Protein AF-A0ABD2MMN5-F1 (afdb_monomer_lite)

Foldseek 3Di:
DQVVVLVVLCVVVVHDPPDDSVNSCVVVVHDRVVVVQLVVLLVVLVVCVFVVVVVVLVVLVVVLPPPPVCPPHPDRSNNVSNVVVVVQCVVDPPCPVPGPDRPDDPPDPDDDDDD

Sequence (115 aa):
MDRVQYQGIRTVLGYMKSTPIVTILAGSGEMPLSKRRKWLASKMITKLFSTNNQKWIEKVEELARFHGFWNNKIIPPYLAAMGKLKNYVQDKIDMSRIIKCYQVELETHFQKISY

Structure (mmCIF, N/CA/C/O backbone):
data_AF-A0ABD2MMN5-F1
#
_entry.id   AF-A0ABD2MMN5-F1
#
loop_
_atom_site.group_PDB
_atom_site.id
_atom_site.type_symbol
_atom_site.label_atom_id
_atom_site.label_alt_id
_atom_site.label_comp_id
_atom_site.label_asym_id
_atom_site.label_entity_id
_atom_site.label_seq_id
_atom_site.pdbx_PDB_ins_code
_atom_site.Cartn_x
_atom_site.Cartn_y
_atom_site.Cartn_z
_atom_site.occupancy
_atom_site.B_iso_or_equiv
_atom_site.auth_seq_id
_atom_site.auth_comp_id
_atom_site.auth_asym_id
_atom_site.auth_atom_id
_atom_site.pdbx_PDB_model_num
ATOM 1 N N . MET A 1 1 ? -1.305 6.177 -12.262 1.00 75.44 1 MET A N 1
ATOM 2 C CA . MET A 1 1 ? -0.208 6.560 -11.346 1.00 75.44 1 MET A CA 1
ATOM 3 C C . MET A 1 1 ? 1.015 5.669 -11.508 1.00 75.44 1 MET A C 1
ATOM 5 O O . MET A 1 1 ? 2.031 6.178 -11.950 1.00 75.44 1 MET A O 1
ATOM 9 N N . ASP A 1 2 ? 0.928 4.359 -11.256 1.00 85.81 2 ASP A N 1
ATOM 10 C CA . ASP A 1 2 ? 2.117 3.481 -11.247 1.00 85.81 2 ASP A CA 1
ATOM 11 C C . ASP A 1 2 ? 2.888 3.473 -12.584 1.00 85.81 2 ASP A C 1
ATOM 13 O O . ASP A 1 2 ? 4.103 3.642 -12.602 1.00 85.81 2 ASP A O 1
ATOM 17 N N . ARG A 1 3 ? 2.173 3.427 -13.718 1.00 89.12 3 ARG A N 1
ATOM 18 C CA . ARG A 1 3 ? 2.775 3.530 -15.064 1.00 89.12 3 ARG A CA 1
ATOM 19 C C . ARG A 1 3 ? 3.538 4.839 -15.299 1.00 89.12 3 ARG A C 1
ATOM 21 O O . ARG A 1 3 ? 4.567 4.821 -15.962 1.00 89.12 3 ARG A O 1
ATOM 28 N N . VAL A 1 4 ? 3.042 5.952 -14.755 1.00 92.00 4 VAL A N 1
ATOM 29 C CA . VAL A 1 4 ? 3.660 7.277 -14.923 1.00 92.00 4 VAL A CA 1
ATOM 30 C C . VAL A 1 4 ? 4.981 7.336 -14.164 1.00 92.00 4 VAL A C 1
ATOM 32 O O . VAL A 1 4 ? 5.978 7.759 -14.736 1.00 92.00 4 VAL A O 1
ATOM 35 N N . GLN A 1 5 ? 5.023 6.830 -12.924 1.00 91.00 5 GLN A N 1
ATOM 36 C CA . GLN A 1 5 ? 6.281 6.741 -12.179 1.00 91.00 5 GLN A CA 1
ATOM 37 C C . GLN A 1 5 ? 7.294 5.857 -12.906 1.00 91.00 5 GLN A C 1
ATOM 39 O O . GLN A 1 5 ? 8.439 6.262 -13.062 1.00 91.00 5 GLN A O 1
ATOM 44 N N . TYR A 1 6 ? 6.893 4.672 -13.376 1.00 92.94 6 TYR A N 1
ATOM 45 C CA . TYR A 1 6 ? 7.825 3.782 -14.074 1.00 92.94 6 TYR A CA 1
ATOM 46 C C . TYR A 1 6 ? 8.369 4.414 -15.352 1.00 92.94 6 TYR A C 1
ATOM 48 O O . TYR A 1 6 ? 9.556 4.283 -15.632 1.00 92.94 6 TYR A O 1
ATOM 56 N N . GLN A 1 7 ? 7.533 5.136 -16.101 1.00 93.44 7 GLN A N 1
ATOM 57 C CA . GLN A 1 7 ? 7.995 5.860 -17.278 1.00 93.44 7 GLN A CA 1
ATOM 58 C C . GLN A 1 7 ? 8.937 7.012 -16.907 1.00 93.44 7 GLN A C 1
ATOM 60 O O . GLN A 1 7 ? 9.951 7.184 -17.570 1.00 93.44 7 GLN A O 1
ATOM 65 N N . GLY A 1 8 ? 8.656 7.745 -15.826 1.00 93.69 8 GLY A N 1
ATOM 66 C CA . GLY A 1 8 ? 9.551 8.785 -15.318 1.00 93.69 8 GLY A CA 1
ATOM 67 C C . GLY A 1 8 ? 10.920 8.231 -14.923 1.00 93.69 8 GLY A C 1
ATOM 68 O O . GLY A 1 8 ? 11.938 8.743 -15.377 1.00 93.69 8 GLY A O 1
ATOM 69 N N . ILE A 1 9 ? 10.953 7.133 -14.159 1.00 93.62 9 ILE A N 1
ATOM 70 C CA . ILE A 1 9 ? 12.208 6.473 -13.768 1.00 93.62 9 ILE A CA 1
ATOM 71 C C . ILE A 1 9 ? 12.970 5.996 -15.009 1.00 93.62 9 ILE A C 1
ATOM 73 O O . ILE A 1 9 ? 14.181 6.178 -15.085 1.00 93.62 9 ILE A O 1
ATOM 77 N N . ARG A 1 10 ? 12.272 5.433 -16.006 1.00 94.56 10 ARG A N 1
ATOM 78 C CA . ARG A 1 10 ? 12.901 5.028 -17.271 1.00 94.56 10 ARG A CA 1
ATOM 79 C C . ARG A 1 10 ? 13.581 6.194 -17.971 1.00 94.56 10 ARG A C 1
ATOM 81 O O . ARG A 1 10 ? 14.728 6.052 -18.371 1.00 94.56 10 ARG A O 1
ATOM 88 N N . THR A 1 11 ? 12.892 7.325 -18.095 1.00 94.62 11 THR A N 1
ATOM 89 C CA . THR A 1 11 ? 13.438 8.513 -18.755 1.00 94.62 11 THR A CA 1
ATOM 90 C C . THR A 1 11 ? 14.657 9.058 -18.013 1.00 94.62 11 THR A C 1
ATOM 92 O O . THR A 1 11 ? 15.664 9.348 -18.646 1.00 94.62 11 THR A O 1
ATOM 95 N N . VAL A 1 12 ? 14.592 9.161 -16.682 1.00 95.25 12 VAL A N 1
ATOM 96 C CA . VAL A 1 12 ? 15.677 9.732 -15.863 1.00 95.25 12 VAL A CA 1
ATOM 97 C C . VAL A 1 12 ? 16.915 8.834 -15.836 1.00 95.25 12 VAL A C 1
ATOM 99 O O . VAL A 1 12 ? 18.031 9.337 -15.891 1.00 95.25 12 VAL A O 1
ATOM 102 N N . LEU A 1 13 ? 16.731 7.513 -15.764 1.00 94.56 13 LEU A N 1
ATOM 103 C CA . LEU A 1 13 ? 17.833 6.548 -15.666 1.00 94.56 13 LEU A CA 1
ATOM 104 C C . LEU A 1 13 ? 18.277 5.971 -17.018 1.00 94.56 13 LEU A C 1
ATOM 106 O O . LEU A 1 13 ? 19.136 5.096 -17.055 1.00 94.56 13 LEU A O 1
ATOM 110 N N . GLY A 1 14 ? 17.693 6.430 -18.128 1.00 94.94 14 GLY A N 1
ATOM 111 C CA . GLY A 1 14 ? 18.056 5.969 -19.470 1.00 94.94 14 GLY A CA 1
ATOM 112 C C . GLY A 1 14 ? 17.665 4.516 -19.768 1.00 94.94 14 GLY A C 1
ATOM 113 O O . GLY A 1 14 ? 18.293 3.868 -20.603 1.00 94.94 14 GLY A O 1
ATOM 114 N N . TYR A 1 15 ? 16.635 3.975 -19.108 1.00 95.94 15 TYR A N 1
ATOM 115 C CA . TYR A 1 15 ? 16.168 2.614 -19.381 1.00 95.94 15 TYR A CA 1
ATOM 116 C C . TYR A 1 15 ? 15.336 2.529 -20.661 1.00 95.94 15 TYR A C 1
ATOM 118 O O . TYR A 1 15 ? 14.500 3.385 -20.960 1.00 95.94 15 TYR A O 1
ATOM 126 N N . MET A 1 16 ? 15.488 1.415 -21.377 1.00 95.12 16 MET A N 1
ATOM 127 C CA . MET A 1 16 ? 14.696 1.123 -22.566 1.00 95.12 16 MET A CA 1
ATOM 128 C C . MET A 1 16 ? 13.231 0.843 -22.212 1.00 95.12 16 MET A C 1
ATOM 130 O O . MET A 1 16 ? 12.881 0.376 -21.125 1.00 95.12 16 MET A O 1
ATOM 134 N N . LYS A 1 17 ? 12.337 1.044 -23.187 1.00 90.81 17 LYS A N 1
ATOM 135 C CA . LYS A 1 17 ? 10.911 0.712 -23.031 1.00 90.81 17 LYS A CA 1
ATOM 136 C C . LYS A 1 17 ? 10.679 -0.784 -22.759 1.00 90.81 17 LYS A C 1
ATOM 138 O O . LYS A 1 17 ? 9.696 -1.132 -22.100 1.00 90.81 17 LYS A O 1
ATOM 143 N N . SER A 1 18 ? 11.572 -1.646 -23.242 1.00 93.69 18 SER A N 1
ATOM 144 C CA . SER A 1 18 ? 11.563 -3.096 -23.022 1.00 93.69 18 SER A CA 1
ATOM 145 C C . SER A 1 18 ? 12.092 -3.511 -21.646 1.00 93.69 18 SER A C 1
ATOM 147 O O . SER A 1 18 ? 11.837 -4.637 -21.229 1.00 93.69 18 SER A O 1
ATOM 149 N N . THR A 1 19 ? 12.785 -2.628 -20.914 1.00 94.62 19 THR A N 1
ATOM 150 C CA . THR A 1 19 ? 13.382 -2.982 -19.622 1.00 94.62 19 THR A CA 1
ATOM 151 C C . THR A 1 19 ? 12.292 -3.373 -18.614 1.00 94.62 19 THR A C 1
ATOM 153 O O . THR A 1 19 ? 11.359 -2.589 -18.391 1.00 94.62 19 THR A O 1
ATOM 156 N N . PRO A 1 20 ? 12.374 -4.554 -17.976 1.00 94.31 20 PRO A N 1
ATOM 157 C CA . PRO A 1 20 ? 11.379 -4.993 -17.002 1.00 94.31 20 PRO A CA 1
ATOM 158 C C . PRO A 1 20 ? 11.235 -4.028 -15.816 1.00 94.31 20 PRO A C 1
ATOM 160 O O . PRO A 1 20 ? 12.212 -3.451 -15.340 1.00 94.31 20 PRO A O 1
ATOM 163 N N . ILE A 1 21 ? 10.012 -3.889 -15.286 1.00 91.88 21 ILE A N 1
ATOM 164 C CA . ILE A 1 21 ? 9.712 -3.002 -14.140 1.00 91.88 21 ILE A CA 1
ATOM 165 C C . ILE A 1 21 ? 10.541 -3.382 -12.908 1.00 91.88 21 ILE A C 1
ATOM 167 O O . ILE A 1 21 ? 10.995 -2.502 -12.183 1.00 91.88 21 ILE A O 1
ATOM 171 N N . VAL A 1 22 ? 10.763 -4.679 -12.681 1.00 91.88 22 VAL A N 1
ATOM 172 C CA . VAL A 1 22 ? 11.562 -5.169 -11.548 1.00 91.88 22 VAL A CA 1
ATOM 173 C C . VAL A 1 22 ? 12.998 -4.652 -11.631 1.00 91.88 22 VAL A C 1
ATOM 175 O O . VAL A 1 22 ? 13.506 -4.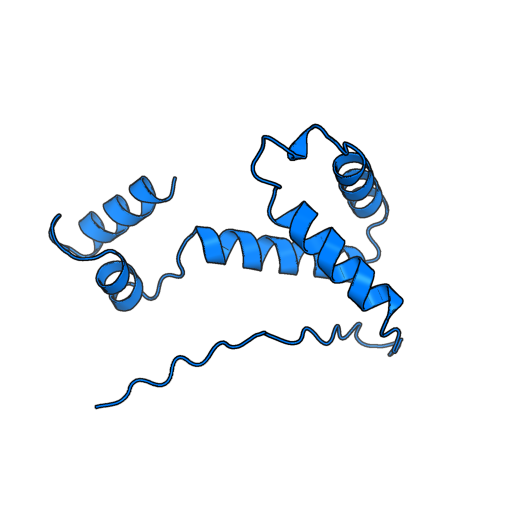132 -10.645 1.00 91.88 22 VAL A O 1
ATOM 178 N N . THR A 1 23 ? 13.614 -4.707 -12.814 1.00 93.94 23 THR A N 1
ATOM 179 C CA . THR A 1 23 ? 14.961 -4.174 -13.059 1.00 93.94 23 THR A CA 1
ATOM 180 C C . THR A 1 23 ? 15.011 -2.663 -12.857 1.00 93.94 23 THR A C 1
ATOM 182 O O . THR A 1 23 ? 15.926 -2.168 -12.211 1.00 93.94 23 THR A O 1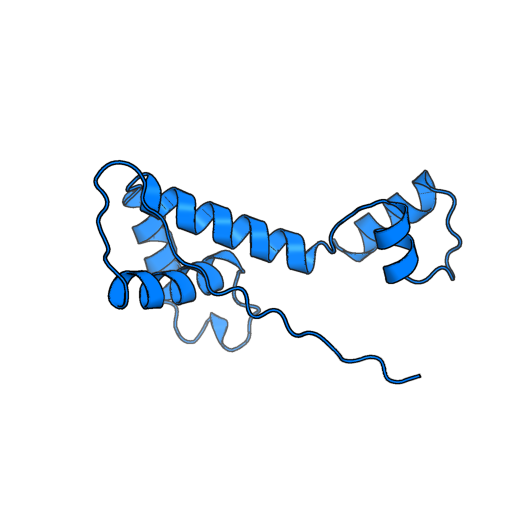
ATOM 185 N N . ILE A 1 24 ? 14.001 -1.939 -13.352 1.00 94.25 24 ILE A N 1
ATOM 186 C CA . ILE A 1 24 ? 13.906 -0.479 -13.200 1.00 94.25 24 ILE A CA 1
ATOM 187 C C . ILE A 1 24 ? 13.860 -0.086 -11.725 1.00 94.25 24 ILE A C 1
ATOM 189 O O . ILE A 1 24 ? 14.585 0.807 -11.305 1.00 94.25 24 ILE A O 1
ATOM 193 N N . LEU A 1 25 ? 13.023 -0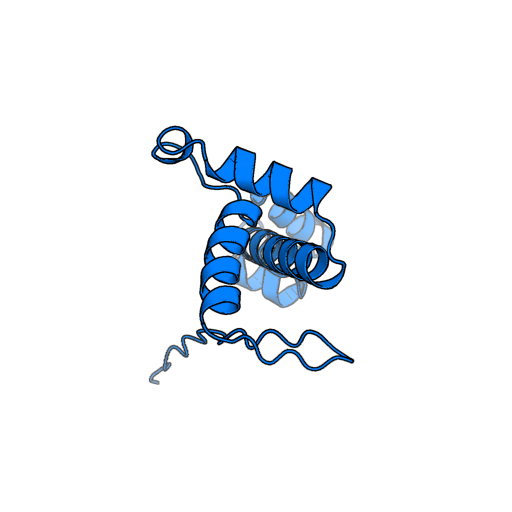.767 -10.941 1.00 93.94 25 LEU A N 1
ATOM 194 C CA . LEU A 1 25 ? 12.868 -0.489 -9.516 1.00 93.94 25 LEU A CA 1
ATOM 195 C C . LEU A 1 25 ? 14.098 -0.893 -8.702 1.00 93.94 25 LEU A C 1
ATOM 197 O O . LEU A 1 25 ? 14.473 -0.171 -7.784 1.00 93.94 25 LEU A O 1
ATOM 201 N N . ALA A 1 26 ? 14.737 -2.015 -9.046 1.00 92.88 26 ALA A N 1
ATOM 202 C CA . ALA A 1 26 ? 15.969 -2.452 -8.400 1.00 92.88 26 ALA A CA 1
ATOM 203 C C . ALA A 1 26 ? 17.118 -1.471 -8.666 1.00 92.88 26 ALA A C 1
ATOM 205 O O . ALA A 1 26 ? 17.791 -1.052 -7.729 1.00 92.88 26 ALA A O 1
ATOM 206 N N . GLY A 1 27 ? 17.301 -1.057 -9.922 1.00 91.31 27 GLY A N 1
ATOM 207 C CA . GLY A 1 27 ? 18.356 -0.121 -10.300 1.00 91.31 27 GLY A CA 1
ATOM 208 C C . GLY A 1 27 ? 18.137 1.298 -9.777 1.00 91.31 27 GLY A C 1
ATOM 209 O O . GLY A 1 27 ? 19.104 1.990 -9.480 1.00 91.31 27 GLY A O 1
ATOM 210 N N . SER A 1 28 ? 16.883 1.722 -9.594 1.00 92.31 28 SER A N 1
ATOM 211 C CA . SER A 1 28 ? 16.569 3.016 -8.980 1.00 92.31 28 SER A CA 1
ATOM 212 C C . SER A 1 28 ? 16.508 2.981 -7.447 1.00 92.31 28 SER A C 1
ATOM 214 O O . SER A 1 28 ? 16.304 4.025 -6.838 1.00 92.31 28 SER A O 1
ATOM 216 N N . GLY A 1 29 ? 16.580 1.803 -6.815 1.00 91.56 29 GLY A N 1
ATOM 217 C CA . GLY A 1 29 ? 16.354 1.640 -5.373 1.00 91.56 29 GLY A CA 1
ATOM 218 C C . GLY A 1 29 ? 14.926 1.980 -4.911 1.00 91.56 29 GLY A C 1
ATOM 219 O O . GLY A 1 29 ? 14.686 2.210 -3.726 1.00 91.56 29 GLY A O 1
ATOM 220 N N . GLU A 1 30 ? 13.953 2.027 -5.827 1.00 90.81 30 GLU A N 1
ATOM 221 C CA . GLU A 1 30 ? 12.591 2.469 -5.522 1.00 90.81 30 GLU A CA 1
ATOM 222 C C . GLU A 1 30 ? 11.676 1.294 -5.162 1.00 90.81 30 GLU A C 1
ATOM 224 O O . GLU A 1 30 ? 11.623 0.264 -5.833 1.00 90.81 30 GLU A O 1
ATOM 229 N N . MET A 1 31 ? 10.846 1.476 -4.135 1.00 89.56 31 MET A N 1
ATOM 230 C CA . MET A 1 31 ? 9.799 0.511 -3.800 1.00 89.56 31 MET A CA 1
ATOM 231 C C . MET A 1 31 ? 8.614 0.639 -4.780 1.00 89.56 31 MET A C 1
ATOM 233 O O . MET A 1 31 ? 8.179 1.763 -5.054 1.00 89.56 31 MET A O 1
ATOM 237 N N . PRO A 1 32 ? 7.992 -0.476 -5.228 1.00 90.50 32 PRO A N 1
ATOM 238 C CA . PRO A 1 32 ? 6.749 -0.412 -5.989 1.00 90.50 32 PRO A CA 1
ATOM 239 C C . PRO A 1 32 ? 5.689 0.438 -5.280 1.00 90.50 32 PRO A C 1
ATOM 241 O O . PRO A 1 32 ? 5.407 0.235 -4.096 1.00 90.50 32 PRO A O 1
ATOM 244 N N . LEU A 1 33 ? 5.045 1.351 -6.010 1.00 89.38 33 LEU A N 1
ATOM 245 C CA . LEU A 1 33 ? 4.047 2.270 -5.453 1.00 89.38 33 LEU A CA 1
ATOM 246 C C . LEU A 1 33 ? 2.913 1.574 -4.698 1.00 89.38 33 LEU A C 1
ATOM 248 O O . LEU A 1 33 ? 2.454 2.070 -3.671 1.00 89.38 33 LEU A O 1
ATOM 252 N N . SER A 1 34 ? 2.469 0.413 -5.177 1.00 88.12 34 SER A N 1
ATOM 253 C CA . SER A 1 34 ? 1.454 -0.396 -4.503 1.00 88.12 34 SER A CA 1
ATOM 254 C C . SER A 1 34 ? 1.888 -0.817 -3.096 1.00 88.12 34 SER A C 1
ATOM 256 O O . SER A 1 34 ? 1.109 -0.685 -2.151 1.00 88.12 34 SER A O 1
ATOM 258 N N . LYS A 1 35 ? 3.143 -1.256 -2.933 1.00 89.25 35 LYS A N 1
ATOM 259 C CA . LYS A 1 35 ? 3.739 -1.588 -1.632 1.00 89.25 35 LYS A CA 1
ATOM 260 C C . LYS A 1 35 ? 3.959 -0.330 -0.792 1.00 89.25 35 LYS A C 1
ATOM 262 O O . LYS A 1 35 ? 3.598 -0.318 0.382 1.00 89.25 35 LYS A O 1
ATOM 267 N N . ARG A 1 36 ? 4.433 0.760 -1.407 1.00 90.81 36 ARG A N 1
ATOM 268 C CA . ARG A 1 36 ? 4.632 2.057 -0.741 1.00 90.81 36 ARG A CA 1
ATOM 269 C C . ARG A 1 36 ? 3.347 2.603 -0.130 1.00 90.81 36 ARG A C 1
ATOM 271 O O . ARG A 1 36 ? 3.355 2.998 1.031 1.00 90.81 36 ARG A O 1
ATOM 278 N N . ARG A 1 37 ? 2.232 2.575 -0.868 1.00 92.50 37 ARG A N 1
ATOM 279 C CA . ARG A 1 37 ? 0.915 3.005 -0.369 1.00 92.50 37 ARG A CA 1
ATOM 280 C C . ARG A 1 37 ? 0.463 2.179 0.834 1.00 92.50 37 ARG A C 1
ATOM 282 O O . ARG A 1 37 ? -0.024 2.755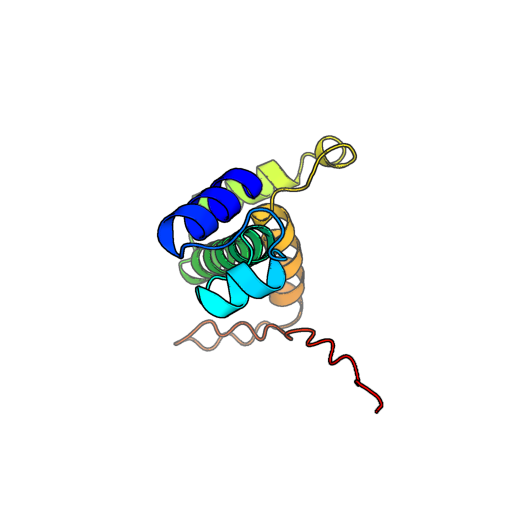 1.799 1.00 92.50 37 ARG A O 1
ATOM 289 N N . LYS A 1 38 ? 0.649 0.854 0.795 1.00 91.81 38 LYS A N 1
ATOM 290 C CA . LYS A 1 38 ? 0.328 -0.034 1.926 1.00 91.81 38 LYS A CA 1
ATOM 291 C C . LYS A 1 38 ? 1.182 0.290 3.152 1.00 91.81 38 LYS A C 1
ATOM 293 O O . LYS A 1 38 ? 0.635 0.467 4.232 1.00 91.81 38 LYS A O 1
ATOM 298 N N . TRP A 1 39 ? 2.493 0.440 2.973 1.00 91.00 39 TRP A N 1
ATOM 299 C CA . TRP A 1 39 ? 3.407 0.771 4.067 1.00 91.00 39 TRP A CA 1
ATOM 300 C C . TRP A 1 39 ? 3.093 2.130 4.705 1.00 91.00 39 TRP A C 1
ATOM 302 O O . TRP A 1 39 ? 2.981 2.230 5.926 1.00 91.00 39 TRP A O 1
ATOM 312 N N . LEU A 1 40 ? 2.884 3.168 3.886 1.00 92.44 40 LEU A N 1
ATOM 313 C CA . LEU A 1 40 ? 2.509 4.501 4.367 1.00 92.44 40 LEU A CA 1
ATOM 314 C C . LEU A 1 40 ? 1.176 4.478 5.114 1.00 92.44 40 LEU A C 1
ATOM 316 O O . LEU A 1 40 ? 1.055 5.106 6.162 1.00 92.44 40 LEU A O 1
ATOM 320 N N . ALA A 1 41 ? 0.198 3.734 4.600 1.00 92.88 41 ALA A N 1
ATOM 321 C CA . ALA A 1 41 ? -1.092 3.571 5.249 1.00 92.88 41 ALA A CA 1
ATOM 322 C C . ALA A 1 41 ? -0.966 2.897 6.621 1.00 92.88 41 ALA A C 1
ATOM 324 O O . ALA A 1 41 ? -1.486 3.428 7.599 1.00 92.88 41 ALA A O 1
ATOM 325 N N . SER A 1 42 ? -0.222 1.793 6.726 1.00 89.44 42 SER A N 1
ATOM 326 C CA . SER A 1 42 ? 0.062 1.154 8.016 1.00 89.44 42 SER A CA 1
ATOM 327 C C . SER A 1 42 ? 0.749 2.116 8.980 1.00 89.44 42 SER A C 1
ATOM 329 O O . SER A 1 42 ? 0.272 2.301 10.095 1.00 89.44 42 SER A O 1
ATOM 331 N N . LYS A 1 43 ? 1.801 2.814 8.535 1.00 88.56 43 LYS A N 1
ATOM 332 C CA . LYS A 1 43 ? 2.529 3.785 9.362 1.00 88.56 43 LYS A CA 1
ATOM 333 C C . LYS A 1 43 ? 1.632 4.928 9.847 1.00 88.56 43 LYS A C 1
ATOM 335 O O . LYS A 1 43 ? 1.735 5.335 11.002 1.00 88.56 43 LYS A O 1
ATOM 340 N N . MET A 1 44 ? 0.753 5.437 8.982 1.00 90.75 44 MET A N 1
ATOM 341 C CA . MET A 1 44 ? -0.225 6.468 9.331 1.00 90.75 44 MET A CA 1
ATOM 342 C C . MET A 1 44 ? -1.177 5.971 10.417 1.00 90.75 44 MET A C 1
ATOM 344 O O . MET A 1 44 ? -1.305 6.629 11.445 1.00 90.75 44 MET A O 1
ATOM 348 N N . ILE A 1 45 ? -1.808 4.812 10.212 1.00 89.38 45 ILE A N 1
ATOM 349 C CA . ILE A 1 45 ? -2.750 4.236 11.174 1.00 89.38 45 ILE A CA 1
ATOM 350 C C . ILE A 1 45 ? -2.054 3.996 12.518 1.00 89.38 45 ILE A C 1
ATOM 352 O O . ILE A 1 45 ? -2.512 4.505 13.535 1.00 89.38 45 ILE A O 1
ATOM 356 N N . THR A 1 46 ? -0.888 3.349 12.534 1.00 85.69 46 THR A N 1
ATOM 357 C CA . THR A 1 46 ? -0.104 3.144 13.763 1.00 85.69 46 THR A CA 1
ATOM 358 C C . THR A 1 46 ? 0.214 4.459 14.475 1.00 85.69 46 THR A C 1
ATOM 360 O O . THR A 1 46 ? 0.093 4.545 15.698 1.00 85.69 46 THR A O 1
ATOM 363 N N . LYS A 1 47 ? 0.579 5.512 13.730 1.00 85.19 47 LYS A N 1
ATOM 364 C CA . LYS A 1 47 ? 0.824 6.838 14.309 1.00 85.19 47 LYS A CA 1
ATOM 365 C C . LYS A 1 47 ? -0.439 7.411 14.950 1.00 85.19 47 LYS A C 1
ATOM 367 O O . LYS A 1 47 ? -0.343 7.895 16.071 1.00 85.19 47 LYS A O 1
ATOM 372 N N . LEU A 1 48 ? -1.597 7.313 14.291 1.00 86.19 48 LEU A N 1
ATOM 373 C CA . LEU A 1 48 ? -2.875 7.801 14.826 1.00 86.19 48 LEU A CA 1
ATOM 374 C C . LEU A 1 48 ? -3.223 7.149 16.171 1.00 86.19 48 LEU A C 1
ATOM 376 O O . LEU A 1 48 ? -3.544 7.867 17.119 1.00 86.19 48 LEU A O 1
ATOM 380 N N . PHE A 1 49 ? -3.085 5.823 16.277 1.00 81.88 49 PHE A N 1
ATOM 381 C CA . PHE A 1 49 ? -3.293 5.094 17.536 1.00 81.88 49 PHE A CA 1
ATOM 382 C C . PHE A 1 49 ? -2.231 5.422 18.590 1.00 81.88 49 PHE A C 1
ATOM 384 O O . PHE A 1 49 ? -2.532 5.523 19.783 1.00 81.88 49 PHE A O 1
ATOM 391 N N . SER A 1 50 ? -0.978 5.622 18.172 1.00 80.44 50 SER A N 1
ATOM 392 C CA . SER A 1 50 ? 0.095 6.003 19.090 1.00 80.44 50 SER A CA 1
ATOM 393 C C . SER A 1 50 ? -0.179 7.365 19.736 1.00 80.44 50 SER A C 1
ATOM 395 O O . SER A 1 50 ? -0.210 7.467 20.963 1.00 80.44 50 SER A O 1
ATOM 397 N N . THR A 1 51 ? -0.520 8.369 18.922 1.00 83.31 51 THR A N 1
ATOM 398 C CA . THR A 1 51 ? -0.828 9.740 19.361 1.00 83.31 51 THR A CA 1
ATOM 399 C C . THR A 1 51 ? -2.231 9.918 19.948 1.00 83.31 51 THR A C 1
ATOM 401 O O . THR A 1 51 ? -2.609 11.043 20.252 1.00 83.31 51 THR A O 1
ATOM 404 N N . ASN A 1 52 ? -3.023 8.846 20.063 1.00 79.56 52 ASN A N 1
ATOM 405 C CA . ASN A 1 52 ? -4.413 8.877 20.529 1.00 79.56 52 ASN A CA 1
ATOM 406 C C . ASN A 1 52 ? -5.292 9.912 19.793 1.00 79.56 52 ASN A C 1
ATOM 408 O O . ASN A 1 52 ? -6.073 10.643 20.399 1.00 79.56 52 ASN A O 1
ATOM 412 N N . ASN A 1 53 ? -5.137 10.013 18.469 1.00 83.88 53 ASN A N 1
ATOM 413 C CA . ASN A 1 53 ? -5.849 11.010 17.671 1.00 83.88 53 ASN A CA 1
ATOM 414 C C . ASN A 1 53 ? -7.272 10.534 17.337 1.00 83.88 53 ASN A C 1
ATOM 416 O O . ASN A 1 53 ? -7.555 10.083 16.224 1.00 83.88 53 ASN A O 1
ATOM 420 N N . GLN A 1 54 ? -8.149 10.627 18.335 1.00 83.69 54 GLN A N 1
ATOM 421 C CA . GLN A 1 54 ? -9.506 10.075 18.333 1.00 83.69 54 GLN A CA 1
ATOM 422 C C . GLN A 1 54 ? -10.350 10.565 17.151 1.00 83.69 54 GLN A C 1
ATOM 424 O O . GLN A 1 54 ? -10.922 9.753 16.433 1.00 83.69 54 GLN A O 1
ATOM 429 N N . LYS A 1 55 ? -10.301 11.867 16.841 1.00 90.31 55 LYS A N 1
ATOM 430 C CA . LYS A 1 55 ? -11.049 12.470 15.724 1.00 90.31 55 LYS A CA 1
ATOM 431 C C . LYS A 1 55 ? -10.759 11.805 14.374 1.00 90.31 55 LYS A C 1
ATOM 433 O O . LYS A 1 55 ? -11.650 11.654 13.542 1.00 90.31 55 LYS A O 1
ATOM 438 N N . TRP A 1 56 ? -9.500 11.454 14.116 1.00 87.38 56 TRP A N 1
ATOM 439 C CA . TRP A 1 56 ? -9.125 10.781 12.871 1.00 87.38 56 TRP A CA 1
ATOM 440 C C . TRP A 1 56 ? -9.439 9.291 12.907 1.00 87.38 56 TRP A C 1
ATOM 442 O O . TRP A 1 56 ? -9.843 8.747 11.883 1.00 87.38 56 TRP A O 1
ATOM 452 N N . ILE A 1 57 ? -9.281 8.645 14.062 1.00 87.12 57 ILE A N 1
ATOM 453 C CA . ILE A 1 57 ? -9.648 7.238 14.245 1.00 87.12 57 ILE A CA 1
ATOM 454 C C . ILE A 1 57 ? -11.147 7.057 13.977 1.00 87.12 57 ILE A C 1
ATOM 456 O O . ILE A 1 57 ? -11.500 6.264 13.110 1.00 87.12 57 ILE A O 1
ATOM 460 N N . GLU A 1 58 ? -12.006 7.863 14.600 1.00 89.81 58 GLU A N 1
ATOM 461 C CA . GLU A 1 58 ? -13.466 7.822 14.436 1.00 89.81 58 GLU A CA 1
ATOM 462 C C . GLU A 1 58 ? -13.899 8.000 12.978 1.00 89.81 58 GLU A C 1
ATOM 464 O O . GLU A 1 58 ? -14.729 7.243 12.480 1.00 89.81 58 GLU A O 1
ATOM 469 N N . LYS A 1 59 ? -13.292 8.946 12.249 1.00 90.50 59 LYS A N 1
ATOM 470 C CA . LYS A 1 59 ? -13.566 9.137 10.815 1.00 90.50 59 LYS A CA 1
ATOM 471 C C . LYS A 1 59 ? -13.181 7.923 9.978 1.00 90.50 59 LYS A C 1
ATOM 473 O O . LYS A 1 59 ? -13.889 7.546 9.048 1.00 90.50 59 LYS A O 1
ATOM 478 N N . VAL A 1 60 ? -12.035 7.315 10.273 1.00 88.56 60 VAL A N 1
ATOM 479 C CA . VAL A 1 60 ? -11.587 6.113 9.560 1.00 88.56 60 VAL A CA 1
ATOM 480 C C . VAL A 1 60 ? -12.506 4.929 9.885 1.00 88.56 60 VAL A C 1
ATOM 482 O O . VAL A 1 60 ? -12.805 4.128 9.002 1.00 88.56 60 VAL A O 1
ATOM 485 N N . GLU A 1 61 ? -13.011 4.840 11.113 1.00 88.00 61 GLU A N 1
ATOM 486 C CA . GLU A 1 61 ? -14.000 3.839 11.524 1.00 88.00 61 GLU A CA 1
ATOM 487 C C . GLU A 1 61 ? -15.374 4.055 10.890 1.00 88.00 61 GLU A C 1
ATOM 489 O O . GLU A 1 61 ? -16.023 3.097 10.480 1.00 88.00 61 GLU A O 1
ATOM 494 N N . GLU A 1 62 ? -15.823 5.301 10.769 1.00 90.88 62 GLU A N 1
ATOM 495 C CA . GLU A 1 62 ? -17.025 5.662 10.019 1.00 90.88 62 GLU A CA 1
ATOM 496 C C . GLU A 1 62 ? -16.922 5.194 8.564 1.00 90.88 62 GLU A C 1
ATOM 498 O O . GLU A 1 62 ? -17.803 4.492 8.076 1.00 90.88 62 GLU A O 1
ATOM 503 N N . LEU A 1 63 ? -15.796 5.464 7.900 1.00 88.88 63 LEU A N 1
ATOM 504 C CA . LEU A 1 63 ? -15.548 4.991 6.536 1.00 88.88 63 LEU A CA 1
ATOM 505 C C . LEU A 1 63 ? -15.499 3.457 6.428 1.00 88.88 63 LEU A C 1
ATOM 507 O O . LEU A 1 63 ? -15.910 2.890 5.411 1.00 88.88 63 LEU A O 1
ATOM 511 N N . ALA A 1 64 ? -15.013 2.778 7.469 1.00 85.94 64 ALA A N 1
ATOM 512 C CA . ALA A 1 64 ? -14.987 1.321 7.527 1.00 85.94 64 ALA A CA 1
ATOM 513 C C . ALA A 1 64 ? -16.392 0.705 7.671 1.00 85.94 64 ALA A C 1
ATOM 515 O O . ALA A 1 64 ? -16.604 -0.409 7.194 1.00 85.94 64 ALA A O 1
ATOM 516 N N . ARG A 1 65 ? -17.348 1.430 8.276 1.00 85.12 65 ARG A N 1
ATOM 517 C CA . ARG A 1 65 ? -18.734 0.977 8.507 1.00 85.12 65 ARG A CA 1
ATOM 518 C C . ARG A 1 65 ? -19.597 0.894 7.251 1.00 85.12 65 ARG A C 1
ATOM 520 O O . ARG A 1 65 ? -20.663 0.287 7.294 1.00 85.12 65 ARG A O 1
ATOM 527 N N . PHE A 1 66 ? -19.147 1.438 6.121 1.00 85.12 66 PHE A N 1
ATOM 528 C CA . PHE A 1 66 ? -19.823 1.286 4.827 1.00 85.12 66 PHE A CA 1
ATOM 529 C C . PHE A 1 66 ? -19.618 -0.126 4.242 1.00 85.12 66 PHE A C 1
ATOM 531 O O . PHE A 1 66 ? -19.075 -0.312 3.148 1.00 85.12 66 PHE A O 1
ATOM 538 N N . HIS A 1 67 ? -20.047 -1.138 4.997 1.00 65.69 67 HIS A N 1
ATOM 539 C CA . HIS A 1 67 ? -20.075 -2.540 4.602 1.00 65.69 67 HIS A CA 1
ATOM 540 C C . HIS A 1 67 ? -20.992 -2.679 3.373 1.00 65.69 67 HIS A C 1
ATOM 542 O O . HIS A 1 67 ? -22.123 -2.203 3.380 1.00 65.69 67 HIS A O 1
ATOM 548 N N . GLY A 1 68 ? -20.488 -3.244 2.272 1.00 74.19 68 GLY A N 1
ATOM 549 C CA . GLY A 1 68 ? -21.203 -3.310 0.988 1.00 74.19 68 GLY A CA 1
ATOM 550 C C . GLY A 1 68 ? -20.679 -2.345 -0.078 1.00 74.19 68 GLY A C 1
ATOM 551 O O . GLY A 1 68 ? -20.428 -2.773 -1.204 1.00 74.19 68 GLY A O 1
ATOM 552 N N . PHE A 1 69 ? -20.401 -1.080 0.266 1.00 86.12 69 PHE A N 1
ATOM 553 C CA . PHE A 1 69 ? -19.823 -0.114 -0.689 1.00 86.12 69 PHE A CA 1
ATOM 554 C C . PHE A 1 69 ? -18.459 -0.579 -1.213 1.00 86.12 69 PHE A C 1
ATOM 556 O O . PHE A 1 69 ? -18.125 -0.399 -2.387 1.00 86.12 69 PHE A O 1
ATOM 563 N N . TRP A 1 70 ? -17.679 -1.200 -0.329 1.00 86.12 70 TRP A N 1
ATOM 564 C CA . TRP A 1 70 ? -16.342 -1.690 -0.633 1.00 86.12 70 TRP A CA 1
ATOM 565 C C . TRP A 1 70 ? -16.317 -3.069 -1.301 1.00 86.12 70 TRP A C 1
ATOM 567 O O . TRP A 1 70 ? -15.272 -3.446 -1.812 1.00 86.12 70 TRP A O 1
ATOM 577 N N . ASN A 1 71 ? -17.430 -3.811 -1.359 1.00 83.19 71 ASN A N 1
ATOM 578 C CA . ASN A 1 71 ? -17.435 -5.175 -1.914 1.00 83.19 71 ASN A CA 1
ATOM 579 C C . ASN A 1 71 ? -17.047 -5.193 -3.400 1.00 83.19 71 ASN A C 1
ATOM 581 O O . ASN A 1 71 ? -16.361 -6.100 -3.857 1.00 83.19 71 ASN A O 1
ATOM 585 N N . ASN A 1 72 ? -17.435 -4.145 -4.129 1.00 86.25 72 ASN A N 1
ATOM 586 C CA . ASN A 1 72 ? -17.158 -3.990 -5.557 1.00 86.25 72 ASN A CA 1
ATOM 587 C C . ASN A 1 72 ? -16.036 -2.975 -5.836 1.00 86.25 72 ASN A C 1
ATOM 589 O O . ASN A 1 72 ? -15.846 -2.554 -6.977 1.00 86.25 72 ASN A O 1
ATOM 593 N N . LYS A 1 73 ? -15.314 -2.520 -4.802 1.00 86.81 73 LYS A N 1
ATOM 594 C CA . LYS A 1 73 ? -14.285 -1.478 -4.913 1.00 86.81 73 LYS A CA 1
ATOM 595 C C . LYS A 1 73 ? -12.991 -1.907 -4.240 1.00 86.81 73 LYS A C 1
ATOM 597 O O . LYS A 1 73 ? -12.968 -2.690 -3.301 1.00 86.81 73 LYS A O 1
ATOM 602 N N . ILE A 1 74 ? -11.879 -1.338 -4.696 1.00 85.12 74 ILE A N 1
ATOM 603 C CA . ILE A 1 74 ? -10.593 -1.541 -4.030 1.00 85.12 74 ILE A CA 1
ATOM 604 C C . ILE A 1 74 ? -10.658 -0.856 -2.665 1.00 85.12 74 ILE A C 1
ATOM 606 O O . ILE A 1 74 ? -10.757 0.370 -2.593 1.00 85.12 74 ILE A O 1
ATOM 610 N N . ILE A 1 75 ? -10.572 -1.648 -1.595 1.00 88.50 75 ILE A N 1
ATOM 611 C CA . ILE A 1 75 ? -10.500 -1.135 -0.227 1.00 88.50 75 ILE A CA 1
ATOM 612 C C . ILE A 1 75 ? -9.252 -0.243 -0.102 1.00 88.50 75 ILE A C 1
ATOM 614 O O . ILE A 1 75 ? -8.135 -0.698 -0.385 1.00 88.50 75 ILE A O 1
ATOM 618 N N . PRO A 1 76 ? -9.404 1.022 0.329 1.00 90.75 76 PRO A N 1
ATOM 619 C CA . PRO A 1 76 ? -8.281 1.905 0.577 1.00 90.75 76 PRO A CA 1
ATOM 620 C C . PRO A 1 76 ? -7.263 1.278 1.544 1.00 90.75 76 PRO A C 1
ATOM 622 O O . PRO A 1 76 ? -7.654 0.730 2.578 1.00 90.75 76 PRO A O 1
ATOM 625 N N . PRO A 1 77 ? -5.948 1.396 1.278 1.00 91.31 77 PRO A N 1
ATOM 626 C CA . PRO A 1 77 ? -4.923 0.741 2.092 1.00 91.31 77 PRO A CA 1
ATOM 627 C C . PRO A 1 77 ? -4.965 1.100 3.584 1.00 91.31 77 PRO A C 1
ATOM 629 O O . PRO A 1 77 ? -4.595 0.276 4.414 1.00 91.31 77 PRO A O 1
ATOM 632 N N . TYR A 1 78 ? -5.430 2.304 3.935 1.00 89.88 78 TYR A N 1
ATOM 633 C CA . TYR A 1 78 ? -5.563 2.740 5.328 1.00 89.88 78 TYR A CA 1
ATOM 634 C C . TYR A 1 78 ? -6.748 2.084 6.049 1.00 89.88 78 TYR A C 1
ATOM 636 O O . TYR A 1 78 ? -6.625 1.792 7.233 1.00 89.88 78 TYR A O 1
ATOM 644 N N . LEU A 1 79 ? -7.848 1.766 5.353 1.00 91.25 79 LEU A N 1
ATOM 645 C CA . LEU A 1 79 ? -8.952 0.984 5.929 1.00 91.25 79 LEU A CA 1
ATOM 646 C C . LEU A 1 79 ? -8.527 -0.467 6.158 1.00 91.25 79 LEU A C 1
ATOM 648 O O . LEU A 1 79 ? -8.775 -1.026 7.223 1.00 91.25 79 LEU A O 1
ATOM 652 N N . ALA A 1 80 ? -7.806 -1.053 5.198 1.00 89.69 80 ALA A N 1
ATOM 653 C CA . ALA A 1 80 ? -7.242 -2.391 5.360 1.00 89.69 80 ALA A CA 1
ATOM 654 C C . ALA A 1 80 ? -6.238 -2.454 6.529 1.00 89.69 80 ALA A C 1
ATOM 656 O O . ALA A 1 80 ? -6.250 -3.404 7.309 1.00 89.69 80 ALA A O 1
ATOM 657 N N . ALA A 1 81 ? -5.386 -1.434 6.681 1.00 87.94 81 ALA A N 1
ATOM 658 C CA . ALA A 1 81 ? -4.455 -1.335 7.803 1.00 87.94 81 ALA A CA 1
ATOM 659 C C . ALA A 1 81 ? -5.164 -1.133 9.154 1.00 87.94 81 ALA A C 1
ATOM 661 O O . ALA A 1 81 ? -4.738 -1.721 10.144 1.00 87.94 81 ALA A O 1
ATOM 662 N N . MET A 1 82 ? -6.251 -0.353 9.188 1.00 88.75 82 MET A N 1
ATOM 663 C CA . MET A 1 82 ? -7.098 -0.164 10.372 1.00 88.75 82 MET A CA 1
ATOM 664 C C . MET A 1 82 ? -7.691 -1.491 10.856 1.00 88.75 82 MET A C 1
ATOM 666 O O . MET A 1 82 ? -7.555 -1.817 12.032 1.00 88.75 82 MET A O 1
ATOM 670 N N . GLY A 1 83 ? -8.281 -2.284 9.955 1.00 85.19 83 GLY A N 1
ATOM 671 C CA . GLY A 1 83 ? -8.829 -3.599 10.305 1.00 85.19 83 GLY A CA 1
ATOM 672 C C . GLY A 1 83 ? -7.771 -4.541 10.884 1.00 85.19 83 GLY A C 1
ATOM 673 O O . GLY A 1 83 ? -7.992 -5.146 11.927 1.00 85.19 83 GLY A O 1
ATOM 674 N N . LYS A 1 84 ? -6.583 -4.594 10.264 1.00 83.50 84 LYS A N 1
ATOM 675 C CA . LYS A 1 84 ? -5.461 -5.393 10.781 1.00 83.50 84 LYS A CA 1
ATOM 676 C C . LYS A 1 84 ? -5.034 -4.941 12.175 1.00 83.50 84 LYS A C 1
ATOM 678 O O . LYS A 1 84 ? -4.924 -5.769 13.069 1.00 83.50 84 LYS A O 1
ATOM 683 N N . LEU A 1 85 ? -4.796 -3.641 12.367 1.00 80.56 85 LEU A N 1
ATOM 684 C CA . LEU A 1 85 ? -4.298 -3.124 13.641 1.00 80.56 85 LEU A CA 1
ATOM 685 C C . LEU A 1 85 ? -5.310 -3.310 14.775 1.00 80.56 85 LEU A C 1
ATOM 687 O O . LEU A 1 85 ? -4.891 -3.624 15.880 1.00 80.56 85 LEU A O 1
ATOM 691 N N . LYS A 1 86 ? -6.615 -3.158 14.516 1.00 75.12 86 LYS A N 1
ATOM 692 C CA . LYS A 1 86 ? -7.653 -3.406 15.527 1.00 75.12 86 LYS A CA 1
ATOM 693 C C . LYS A 1 86 ? -7.588 -4.823 16.089 1.00 75.12 86 LYS A C 1
ATOM 695 O O . LYS A 1 86 ? -7.623 -4.968 17.304 1.00 75.12 86 LYS A O 1
ATOM 700 N N . ASN A 1 87 ? -7.418 -5.825 15.227 1.00 70.94 87 ASN A N 1
ATOM 701 C CA . ASN A 1 87 ? -7.261 -7.212 15.667 1.00 70.94 87 ASN A CA 1
ATOM 702 C C . ASN A 1 87 ? -6.019 -7.360 16.569 1.00 70.94 87 ASN A C 1
ATOM 704 O O . ASN A 1 87 ? -6.114 -7.895 17.664 1.00 70.94 87 ASN A O 1
ATOM 708 N N . TYR A 1 88 ? -4.882 -6.762 16.191 1.00 67.00 88 TYR A N 1
ATOM 709 C CA . TYR A 1 88 ? -3.667 -6.793 17.022 1.00 67.00 88 TYR A CA 1
ATOM 710 C C . TYR A 1 88 ? -3.788 -6.033 18.351 1.00 67.00 88 TYR A C 1
ATOM 712 O O . TYR A 1 88 ? -3.247 -6.482 19.357 1.00 67.00 88 TYR A O 1
ATOM 720 N N . VAL A 1 89 ? -4.457 -4.876 18.368 1.00 62.03 89 VAL A N 1
ATOM 721 C CA . VAL A 1 89 ? -4.694 -4.094 19.594 1.00 62.03 89 VAL A CA 1
ATOM 722 C C . VAL A 1 89 ? -5.601 -4.857 20.553 1.00 62.03 89 VAL A C 1
ATOM 724 O O . VAL A 1 89 ? -5.399 -4.767 21.757 1.00 62.03 89 VAL A O 1
ATOM 727 N N . GLN A 1 90 ? -6.569 -5.611 20.031 1.00 56.47 90 GLN 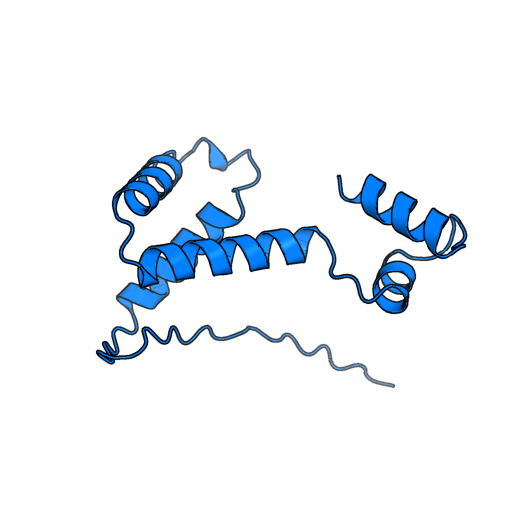A N 1
ATOM 728 C CA . GLN A 1 90 ? -7.442 -6.458 20.837 1.00 56.47 90 GLN A CA 1
ATOM 729 C C . GLN A 1 90 ? -6.682 -7.660 21.433 1.00 56.47 90 GLN A C 1
ATOM 731 O O . GLN A 1 90 ? -6.939 -8.019 22.579 1.00 56.47 90 GLN A O 1
ATOM 736 N N . ASP A 1 91 ? -5.721 -8.225 20.688 1.00 54.03 91 ASP A N 1
ATOM 737 C CA . ASP A 1 91 ? -5.036 -9.481 21.037 1.00 54.03 91 ASP A CA 1
ATOM 738 C C . ASP A 1 91 ? -3.705 -9.311 21.806 1.00 54.03 91 ASP A C 1
ATOM 740 O O . ASP A 1 91 ? -3.258 -10.245 22.471 1.00 54.03 91 ASP A O 1
ATOM 744 N N . LYS A 1 92 ? -3.038 -8.147 21.744 1.00 50.56 92 LYS A N 1
ATOM 745 C CA . LYS A 1 92 ? -1.745 -7.892 22.420 1.00 50.56 92 LYS A CA 1
ATOM 746 C C . LYS A 1 92 ? -1.672 -6.476 23.004 1.00 50.56 92 LYS A C 1
ATOM 748 O O . LYS A 1 92 ? -0.986 -5.598 22.477 1.00 50.56 92 LYS A O 1
ATOM 753 N N . ILE A 1 93 ? -2.352 -6.252 24.127 1.00 44.94 93 ILE A N 1
ATOM 754 C CA . ILE A 1 93 ? -2.134 -5.066 24.964 1.00 44.94 93 ILE A CA 1
ATOM 755 C C . ILE A 1 93 ? -0.987 -5.367 25.932 1.00 44.94 93 ILE A C 1
ATOM 757 O O . ILE A 1 93 ? -1.222 -5.824 27.046 1.00 44.94 93 ILE A O 1
ATOM 761 N N . ASP A 1 94 ? 0.247 -5.070 25.527 1.00 42.22 94 ASP A N 1
ATOM 762 C CA . ASP A 1 94 ? 1.313 -4.789 26.490 1.00 42.22 94 ASP A CA 1
ATOM 763 C C . ASP A 1 94 ? 1.519 -3.269 26.521 1.00 42.22 94 ASP A C 1
ATOM 765 O O . ASP A 1 94 ? 2.183 -2.663 25.673 1.00 42.22 94 ASP A O 1
ATOM 769 N N . MET A 1 95 ? 0.809 -2.615 27.445 1.00 44.44 95 MET A N 1
ATOM 770 C CA . MET A 1 95 ? 0.886 -1.173 27.672 1.00 44.44 95 MET A CA 1
ATOM 771 C C . MET A 1 95 ? 2.208 -0.825 28.366 1.00 44.44 95 MET A C 1
ATOM 773 O O . MET A 1 95 ? 2.240 -0.471 29.545 1.00 44.44 95 MET A O 1
ATOM 777 N N . SER A 1 96 ? 3.317 -0.853 27.625 1.00 41.81 96 SER A N 1
ATOM 778 C CA . SER A 1 96 ? 4.524 -0.167 28.082 1.00 41.81 96 SER A CA 1
ATOM 779 C C . SER A 1 96 ? 4.243 1.344 28.050 1.00 41.81 96 SER A C 1
ATOM 781 O O . SER A 1 96 ? 3.957 1.929 27.002 1.00 41.81 96 SER A O 1
ATOM 783 N N . ARG A 1 97 ? 4.267 1.992 29.223 1.00 45.41 97 ARG A N 1
ATOM 784 C CA . ARG A 1 97 ? 3.915 3.416 29.420 1.00 45.41 97 ARG A CA 1
ATOM 785 C C . ARG A 1 97 ? 4.853 4.406 28.707 1.00 45.41 97 ARG A C 1
ATOM 787 O O . ARG A 1 97 ? 4.640 5.608 28.805 1.00 45.41 97 ARG A O 1
ATOM 794 N N . ILE A 1 98 ? 5.876 3.918 28.004 1.00 49.16 98 ILE A N 1
ATOM 795 C CA . ILE A 1 98 ? 6.958 4.734 27.440 1.00 49.16 98 ILE A CA 1
ATOM 796 C C . ILE A 1 98 ? 6.963 4.665 25.904 1.00 49.16 98 ILE A C 1
ATOM 798 O O . ILE A 1 98 ? 7.150 5.692 25.257 1.00 49.16 98 ILE A O 1
ATOM 802 N N . ILE A 1 99 ? 6.694 3.500 25.295 1.00 45.38 99 ILE A N 1
ATOM 803 C CA . ILE A 1 99 ? 6.603 3.343 23.834 1.00 45.38 99 ILE A CA 1
ATOM 804 C C . ILE A 1 99 ? 5.521 2.307 23.508 1.00 45.38 99 ILE A C 1
ATOM 806 O O . ILE A 1 99 ? 5.613 1.143 23.896 1.00 45.38 99 ILE A O 1
ATOM 810 N N . LYS A 1 100 ? 4.492 2.714 22.757 1.00 49.09 100 LYS A N 1
ATOM 811 C CA . LYS A 1 100 ? 3.497 1.790 22.191 1.00 49.09 100 LYS A CA 1
ATOM 812 C C . LYS A 1 100 ? 4.165 0.960 21.087 1.00 49.09 100 LYS A C 1
ATOM 814 O O . LYS A 1 100 ? 4.194 1.366 19.925 1.00 49.09 100 LYS A O 1
ATOM 819 N N . CYS A 1 101 ? 4.755 -0.168 21.466 1.00 46.22 101 CYS A N 1
ATOM 820 C CA . CYS A 1 101 ? 5.371 -1.122 20.552 1.00 46.22 101 CYS A CA 1
ATOM 821 C C . CYS A 1 101 ? 4.297 -2.084 20.035 1.00 46.22 101 CYS A C 1
ATOM 823 O O . CYS A 1 101 ? 3.820 -2.937 20.773 1.00 46.22 101 CYS A O 1
ATOM 825 N N . TYR A 1 102 ? 3.918 -1.959 18.763 1.00 51.53 102 TYR A N 1
ATOM 826 C CA . TYR A 1 102 ? 3.053 -2.941 18.110 1.00 51.53 102 TYR A CA 1
ATOM 827 C C . TYR A 1 102 ? 3.939 -4.023 17.492 1.00 51.53 102 TYR A C 1
ATOM 829 O O . TYR A 1 102 ? 4.699 -3.737 16.563 1.00 51.53 102 TYR A O 1
ATOM 837 N N . GLN A 1 103 ? 3.863 -5.255 18.001 1.00 44.16 103 GLN A N 1
ATOM 838 C CA . GLN A 1 103 ? 4.486 -6.403 17.344 1.00 44.16 103 GLN A CA 1
ATOM 839 C C . GLN A 1 103 ? 3.697 -6.724 16.073 1.00 44.16 103 GLN A C 1
ATOM 841 O O . GLN A 1 103 ? 2.658 -7.375 16.120 1.00 44.16 103 GLN A O 1
ATOM 846 N N . VAL A 1 104 ? 4.176 -6.229 14.934 1.00 47.38 104 VAL A N 1
ATOM 847 C CA . VAL A 1 104 ? 3.664 -6.638 13.625 1.00 47.38 104 VAL A CA 1
ATOM 848 C C . VAL A 1 104 ? 4.499 -7.828 13.174 1.00 47.38 104 VAL A C 1
ATOM 850 O O . VAL A 1 104 ? 5.674 -7.667 12.846 1.00 47.38 104 VAL A O 1
ATOM 853 N N . GLU A 1 105 ? 3.902 -9.018 13.162 1.00 46.09 105 GLU A N 1
ATOM 854 C CA . GLU A 1 105 ? 4.497 -10.177 12.498 1.00 46.09 105 GLU A CA 1
ATOM 855 C C . GLU A 1 105 ? 4.524 -9.890 10.993 1.00 46.09 105 GLU A C 1
ATOM 857 O O . GLU A 1 105 ? 3.503 -9.850 10.306 1.00 46.09 105 GLU A O 1
ATOM 862 N N . LEU A 1 106 ? 5.713 -9.571 10.484 1.00 44.62 106 LEU A N 1
ATOM 863 C CA . LEU A 1 106 ? 5.950 -9.447 9.055 1.00 44.62 106 LEU A CA 1
ATOM 864 C C . LEU A 1 106 ? 5.929 -10.860 8.474 1.00 44.62 106 LEU A C 1
ATOM 866 O O . LEU A 1 106 ? 6.897 -11.596 8.633 1.00 44.62 106 LEU A O 1
ATOM 870 N N . GLU A 1 107 ? 4.843 -11.228 7.792 1.00 41.38 107 GLU A N 1
ATOM 871 C CA . GLU A 1 107 ? 4.800 -12.422 6.940 1.00 41.38 107 GLU A CA 1
ATOM 872 C C . GLU A 1 107 ? 5.841 -12.273 5.818 1.00 41.38 107 GLU A C 1
ATOM 874 O O . GLU A 1 107 ? 5.588 -11.724 4.741 1.00 41.38 107 GLU A O 1
ATOM 879 N N . THR A 1 108 ? 7.068 -12.710 6.084 1.00 44.25 108 THR A N 1
ATOM 880 C CA . THR A 1 108 ? 8.130 -12.823 5.092 1.00 44.25 108 THR A CA 1
ATOM 881 C C . THR A 1 108 ? 7.987 -14.167 4.391 1.00 44.25 108 THR A C 1
ATOM 883 O O . THR A 1 108 ? 8.480 -15.198 4.838 1.00 44.25 108 THR A O 1
ATOM 886 N N . HIS A 1 109 ? 7.302 -14.171 3.248 1.00 39.56 109 HIS A N 1
ATOM 887 C CA . HIS A 1 109 ? 7.341 -15.317 2.343 1.00 39.56 109 HIS A CA 1
ATOM 888 C C . HIS A 1 109 ? 8.723 -15.394 1.684 1.00 39.56 109 HIS A C 1
ATOM 890 O O . HIS A 1 109 ? 8.998 -14.702 0.702 1.00 39.56 109 HIS A O 1
ATOM 896 N N . PHE A 1 110 ? 9.599 -16.238 2.222 1.00 50.12 110 PHE A N 1
ATOM 897 C CA . PHE A 1 110 ? 10.819 -16.646 1.536 1.00 50.12 110 PHE A CA 1
ATOM 898 C C . PHE A 1 110 ? 10.454 -17.676 0.462 1.00 50.12 110 PHE A C 1
ATOM 900 O O . PHE A 1 110 ? 10.097 -18.811 0.774 1.00 50.12 110 PHE A O 1
ATOM 907 N N . GLN A 1 111 ? 10.528 -17.291 -0.813 1.00 41.09 111 GLN A N 1
ATOM 908 C CA . GLN A 1 111 ? 10.533 -18.266 -1.902 1.00 41.09 111 GLN A CA 1
ATOM 909 C C . GLN A 1 111 ? 11.922 -18.894 -1.985 1.00 41.09 111 GLN A C 1
ATOM 911 O O . GLN A 1 111 ? 12.914 -18.214 -2.243 1.00 41.09 111 GLN A O 1
ATOM 916 N N . LYS A 1 112 ? 11.981 -20.203 -1.743 1.00 40.91 112 LYS A N 1
ATOM 917 C CA . LYS A 1 112 ? 13.185 -21.009 -1.919 1.00 40.91 112 LYS A CA 1
ATOM 918 C C . LYS A 1 112 ? 13.460 -21.110 -3.423 1.00 40.91 112 LYS A C 1
ATOM 920 O O . LYS A 1 112 ? 12.654 -21.683 -4.151 1.00 40.91 112 LYS A O 1
ATOM 925 N N . ILE A 1 113 ? 14.553 -20.511 -3.887 1.00 48.16 113 ILE A N 1
ATOM 926 C CA . ILE A 1 113 ? 15.041 -20.703 -5.255 1.00 48.16 113 ILE A CA 1
ATOM 927 C C . ILE A 1 113 ? 15.898 -21.970 -5.222 1.00 48.16 113 ILE A C 1
ATOM 929 O O . ILE A 1 113 ? 16.953 -21.978 -4.588 1.00 48.16 113 ILE A O 1
ATOM 933 N N . SER A 1 114 ? 15.407 -23.050 -5.828 1.00 48.44 114 SER A N 1
ATOM 934 C CA . 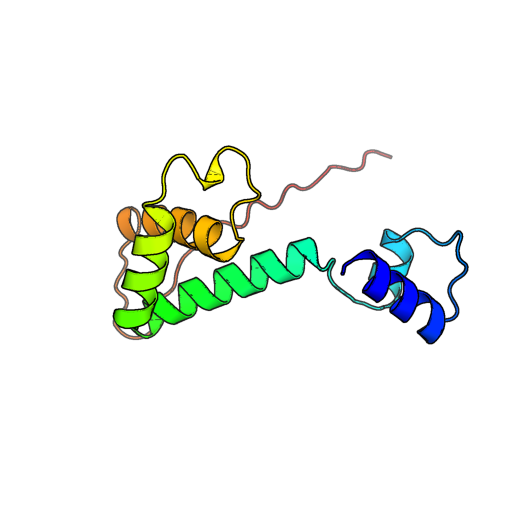SER A 1 114 ? 16.206 -24.251 -6.094 1.00 48.44 114 SER A CA 1
ATOM 935 C C . SER A 1 114 ? 16.987 -24.039 -7.392 1.00 48.44 114 SER A C 1
ATOM 937 O O . SER A 1 114 ? 16.393 -23.603 -8.379 1.00 48.44 114 SER A O 1
ATOM 939 N N . TYR A 1 115 ? 18.296 -24.302 -7.350 1.00 51.66 115 TYR A N 1
ATOM 940 C CA . TYR A 1 115 ? 19.189 -24.337 -8.514 1.00 51.66 115 TYR A CA 1
ATOM 941 C C . TYR A 1 115 ? 19.008 -25.627 -9.312 1.00 51.66 115 TYR A C 1
ATOM 943 O O . TYR A 1 115 ? 18.716 -26.663 -8.670 1.00 51.66 115 TYR A O 1
#

Organism: NCBI:txid559131

Radius of gyration: 18.59 Å; chains: 1; bounding box: 40×37×52 Å

pLDDT: mean 78.6, std 18.39, range [39.56, 95.94]

Secondary structure (DSSP, 8-state):
-HHHHHHHHHHHHT--TTS-HHHHHHHTTPPPHHHHHHHHHHHHHHHHHHTT-HHHHHHHHHHHT-TTTTTTS---HHHHHHHHHHHHHHH-----SS-----------------